Protein AF-A0A7Y5DUN6-F1 (afdb_monomer)

Mean predicted aligned error: 4.79 Å

Solvent-accessible surface area (backbone atoms only — not comparable to full-atom values): 3275 Å² total; per-residue (Å²): 135,65,65,68,59,54,50,50,53,52,49,55,47,44,56,65,33,58,76,44,89,48,61,69,60,20,52,51,49,39,53,55,47,51,65,71,75,44,53,77,68,57,54,51,50,52,52,52,50,54,53,62,61,70,76,109

Secondary structure (DSSP, 8-state):
--HHHHHHHHHHHHHHHHT-S-HHHHHHHHHHHHHHHS-HHHHHHHHHHHHHHTT-

Sequence (56 aa):
MHIEKLISMANDIADFFNAESDKEVAAEGVKKHILRSWDPRMKKAIIKQYQVNSEG

Radius of gyration: 11.94 Å; Cα contacts (8 Å, |Δi|>4): 25; chains: 1; bounding box: 28×23×29 Å

Structure (mmCIF, N/CA/C/O backbone):
data_AF-A0A7Y5DUN6-F1
#
_entry.id   AF-A0A7Y5DUN6-F1
#
loop_
_atom_site.group_PDB
_atom_site.id
_atom_site.type_symbol
_atom_site.label_atom_id
_atom_site.label_alt_id
_atom_site.label_comp_id
_atom_site.label_asym_id
_atom_site.label_entity_id
_atom_site.label_seq_id
_atom_site.pdbx_PDB_ins_code
_atom_site.Cartn_x
_atom_site.Cartn_y
_atom_site.Cartn_z
_atom_site.occupancy
_atom_site.B_iso_or_equiv
_atom_site.auth_seq_id
_atom_site.auth_comp_id
_atom_site.auth_asym_id
_atom_site.auth_atom_id
_atom_site.pdbx_PDB_model_num
ATOM 1 N N . MET A 1 1 ? -16.946 6.018 4.098 1.00 57.22 1 MET A N 1
ATOM 2 C CA . MET A 1 1 ? -15.693 5.464 3.533 1.00 57.22 1 MET A CA 1
ATOM 3 C C . MET A 1 1 ? -15.843 3.954 3.512 1.00 57.22 1 MET A C 1
ATOM 5 O O . MET A 1 1 ? -16.067 3.396 4.576 1.00 57.22 1 MET A O 1
ATOM 9 N N . HIS A 1 2 ? -15.775 3.314 2.344 1.00 77.88 2 HIS A N 1
ATOM 10 C CA . HIS A 1 2 ? 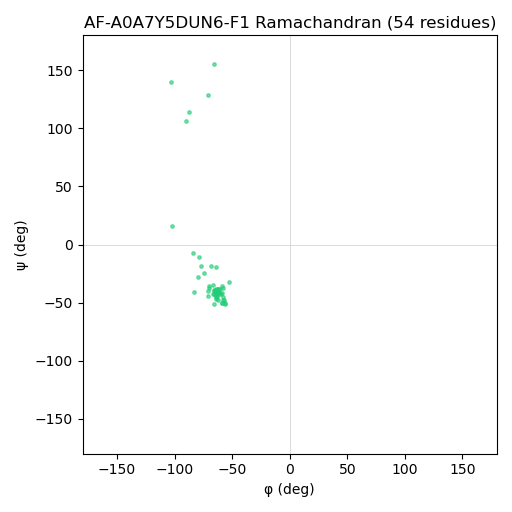-15.884 1.855 2.237 1.00 77.88 2 HIS A CA 1
ATOM 11 C C . HIS A 1 2 ? -14.484 1.246 2.350 1.00 77.88 2 HIS A C 1
ATOM 13 O O . HIS A 1 2 ? -13.682 1.384 1.426 1.00 77.88 2 HIS A O 1
ATOM 19 N N . ILE A 1 3 ? -14.176 0.630 3.495 1.00 83.12 3 ILE A N 1
ATOM 20 C CA . ILE A 1 3 ? -12.871 -0.001 3.758 1.00 83.12 3 ILE A CA 1
ATOM 21 C C . ILE A 1 3 ? -12.567 -1.098 2.727 1.00 83.12 3 ILE A C 1
ATOM 23 O O . ILE A 1 3 ? -11.445 -1.197 2.249 1.00 83.12 3 ILE A O 1
ATOM 27 N N . GLU A 1 4 ? -13.589 -1.829 2.283 1.00 85.81 4 GLU A N 1
ATOM 28 C CA . GLU A 1 4 ? -13.504 -2.863 1.245 1.00 85.81 4 GLU A CA 1
ATOM 29 C C . GLU A 1 4 ? -12.951 -2.310 -0.073 1.00 85.81 4 GLU A C 1
ATOM 31 O O . GLU A 1 4 ? -12.128 -2.941 -0.730 1.00 85.81 4 GLU A O 1
ATOM 36 N N . LYS A 1 5 ? -13.328 -1.075 -0.425 1.00 87.38 5 LYS A N 1
ATOM 37 C CA . LYS A 1 5 ? -12.815 -0.398 -1.618 1.00 87.38 5 LYS A CA 1
ATOM 38 C C . LYS A 1 5 ? -11.342 -0.010 -1.460 1.00 87.38 5 LYS A C 1
ATOM 40 O O . LYS A 1 5 ? -10.594 -0.081 -2.428 1.00 87.38 5 LYS A O 1
ATOM 45 N N . LEU A 1 6 ? -10.913 0.374 -0.252 1.00 88.12 6 LEU A N 1
ATOM 46 C CA . LEU A 1 6 ? -9.497 0.624 0.052 1.00 88.12 6 LEU A CA 1
ATOM 47 C C . LEU A 1 6 ? -8.670 -0.660 -0.029 1.00 88.12 6 LEU A C 1
ATOM 49 O O . LEU A 1 6 ? -7.570 -0.626 -0.568 1.00 88.12 6 LEU A O 1
ATOM 53 N N . ILE A 1 7 ? -9.211 -1.778 0.456 1.00 87.69 7 ILE A N 1
ATOM 54 C CA . ILE A 1 7 ? -8.568 -3.093 0.357 1.00 87.69 7 ILE A CA 1
ATOM 55 C C . ILE A 1 7 ? -8.439 -3.508 -1.113 1.00 87.69 7 ILE A C 1
ATOM 57 O O . ILE A 1 7 ? -7.347 -3.869 -1.535 1.00 87.69 7 ILE A O 1
ATO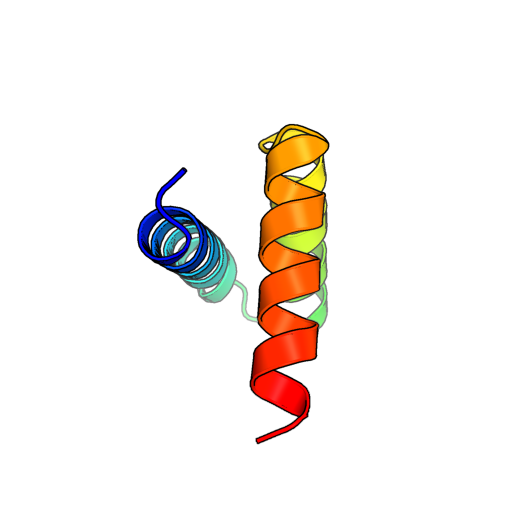M 61 N N . SER A 1 8 ? -9.505 -3.374 -1.910 1.00 90.50 8 SER A N 1
ATOM 62 C CA . SER A 1 8 ? -9.454 -3.660 -3.352 1.00 90.50 8 SER A CA 1
ATOM 63 C C . SER A 1 8 ? -8.386 -2.822 -4.054 1.00 90.50 8 SER A C 1
ATOM 65 O O . SER A 1 8 ? -7.545 -3.377 -4.743 1.00 90.50 8 SER A O 1
ATOM 67 N N . MET A 1 9 ? -8.344 -1.508 -3.804 1.00 90.75 9 MET A N 1
ATOM 68 C CA . MET A 1 9 ? -7.315 -0.6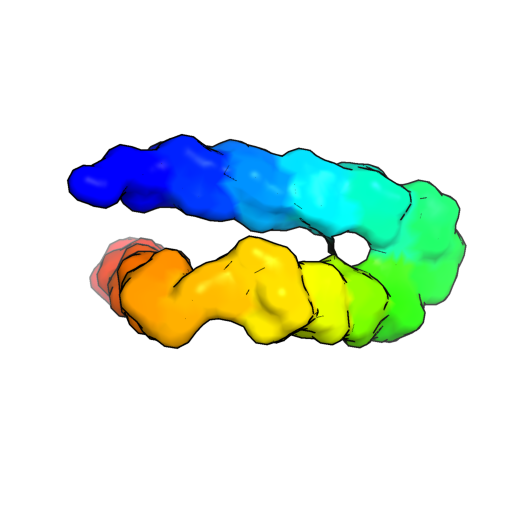39 -4.388 1.00 90.75 9 MET A CA 1
ATOM 69 C C . MET A 1 9 ? -5.897 -1.026 -3.949 1.00 90.75 9 MET A C 1
ATOM 71 O O . MET A 1 9 ? -4.969 -0.943 -4.745 1.00 90.75 9 MET A O 1
ATOM 75 N N . ALA A 1 10 ? -5.704 -1.429 -2.690 1.00 89.19 10 ALA A N 1
ATOM 76 C CA . ALA A 1 10 ? -4.405 -1.902 -2.218 1.00 89.19 10 ALA A CA 1
ATOM 77 C C . ALA A 1 10 ? -3.985 -3.204 -2.920 1.00 89.19 10 ALA A C 1
ATOM 79 O O . ALA A 1 10 ? -2.819 -3.336 -3.285 1.00 89.19 10 ALA A O 1
ATOM 80 N N . ASN A 1 11 ? -4.931 -4.117 -3.154 1.00 91.00 11 ASN A N 1
ATOM 81 C CA . ASN A 1 11 ? -4.696 -5.349 -3.904 1.00 91.00 11 ASN A CA 1
ATOM 82 C C . ASN A 1 11 ? -4.365 -5.064 -5.374 1.00 91.00 11 ASN A C 1
ATOM 84 O O . ASN A 1 11 ? -3.416 -5.642 -5.884 1.00 91.00 11 ASN A O 1
ATOM 88 N N . ASP A 1 12 ? -5.068 -4.132 -6.022 1.00 92.56 12 ASP A N 1
ATOM 89 C CA . ASP A 1 12 ? -4.788 -3.739 -7.411 1.00 92.56 12 ASP A CA 1
ATOM 90 C C . ASP A 1 12 ? -3.375 -3.143 -7.551 1.00 92.56 12 ASP A C 1
ATOM 92 O O . ASP A 1 12 ? -2.640 -3.449 -8.490 1.00 92.56 12 ASP A O 1
ATOM 96 N N . ILE A 1 13 ? -2.954 -2.315 -6.584 1.00 91.44 13 ILE A N 1
ATOM 97 C CA . ILE A 1 13 ? -1.586 -1.776 -6.540 1.00 91.44 13 ILE A CA 1
ATOM 98 C C . ILE A 1 13 ? -0.578 -2.913 -6.335 1.00 91.44 13 ILE A C 1
ATOM 100 O O . ILE A 1 13 ? 0.457 -2.938 -6.996 1.00 91.44 13 ILE A O 1
ATOM 104 N N . ALA A 1 14 ? -0.857 -3.848 -5.426 1.00 90.56 14 ALA A N 1
ATOM 105 C CA . ALA A 1 14 ? 0.022 -4.985 -5.183 1.00 90.56 14 ALA A CA 1
ATOM 106 C C . ALA A 1 14 ? 0.165 -5.873 -6.426 1.00 90.56 14 ALA A C 1
ATOM 108 O O . ALA A 1 14 ? 1.282 -6.269 -6.745 1.00 90.56 14 ALA A O 1
ATOM 109 N N . ASP A 1 15 ? -0.926 -6.127 -7.149 1.00 93.81 15 ASP A N 1
ATOM 110 C CA . ASP A 1 15 ? -0.931 -6.914 -8.383 1.00 93.81 15 ASP A CA 1
ATOM 111 C C . ASP A 1 15 ? -0.082 -6.256 -9.479 1.00 93.81 15 ASP A C 1
ATOM 113 O O . ASP A 1 15 ? 0.742 -6.915 -10.111 1.00 93.81 15 ASP A O 1
ATOM 117 N N . PHE A 1 16 ? -0.166 -4.928 -9.612 1.00 91.06 16 PHE A N 1
ATOM 118 C CA . PHE A 1 16 ? 0.677 -4.171 -10.540 1.00 91.06 16 PHE A CA 1
ATOM 119 C C . PHE A 1 16 ? 2.178 -4.374 -10.273 1.00 91.06 16 PHE A C 1
ATOM 121 O O . PHE A 1 16 ? 2.946 -4.650 -11.193 1.00 91.06 16 PHE A O 1
ATOM 128 N N . PHE A 1 17 ? 2.606 -4.268 -9.012 1.00 90.69 17 PHE A N 1
ATOM 129 C CA . PHE A 1 17 ? 4.009 -4.479 -8.633 1.00 90.69 17 PHE A CA 1
ATOM 130 C C . PHE A 1 17 ? 4.389 -5.962 -8.534 1.00 90.69 17 PHE A C 1
ATOM 132 O O . PHE A 1 17 ? 5.571 -6.281 -8.457 1.00 90.69 17 PHE A O 1
ATOM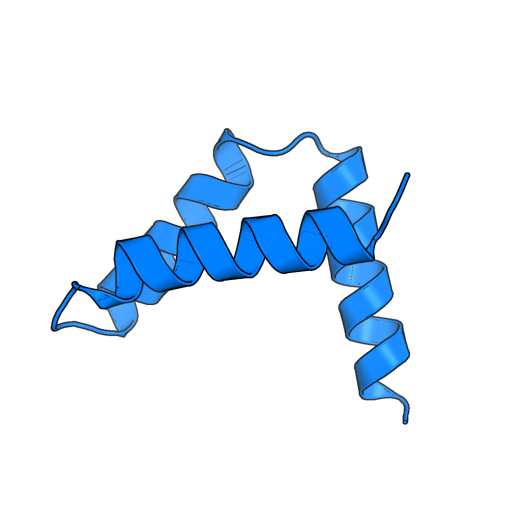 139 N N . ASN A 1 18 ? 3.427 -6.885 -8.567 1.00 90.25 18 ASN A N 1
ATOM 140 C CA . ASN A 1 18 ? 3.704 -8.318 -8.519 1.00 90.25 18 ASN A CA 1
ATOM 141 C C . ASN A 1 18 ? 4.403 -8.830 -9.791 1.00 90.25 18 ASN A C 1
ATOM 143 O O . ASN A 1 18 ? 5.033 -9.889 -9.749 1.00 90.25 18 ASN A O 1
ATOM 147 N N . ALA A 1 19 ? 4.330 -8.065 -10.885 1.00 90.50 19 ALA A N 1
ATOM 148 C CA . ALA A 1 19 ? 5.100 -8.296 -12.104 1.00 90.50 19 ALA A CA 1
ATOM 149 C C . ALA A 1 19 ? 6.621 -8.155 -11.897 1.00 90.50 19 ALA A C 1
ATOM 151 O O . ALA A 1 19 ? 7.392 -8.687 -12.695 1.00 90.50 19 ALA A O 1
ATOM 152 N N . GLU A 1 20 ? 7.062 -7.483 -10.827 1.00 90.50 20 GLU A N 1
ATOM 153 C CA . GLU A 1 20 ? 8.475 -7.419 -10.462 1.00 90.50 20 GLU A CA 1
ATOM 154 C C . GLU A 1 20 ? 8.963 -8.779 -9.933 1.00 90.50 20 GLU A C 1
ATOM 156 O O . GLU A 1 20 ? 8.375 -9.390 -9.025 1.00 90.50 20 GLU A O 1
ATOM 161 N N . SER A 1 21 ? 10.073 -9.249 -10.508 1.00 90.19 21 SER A N 1
ATOM 162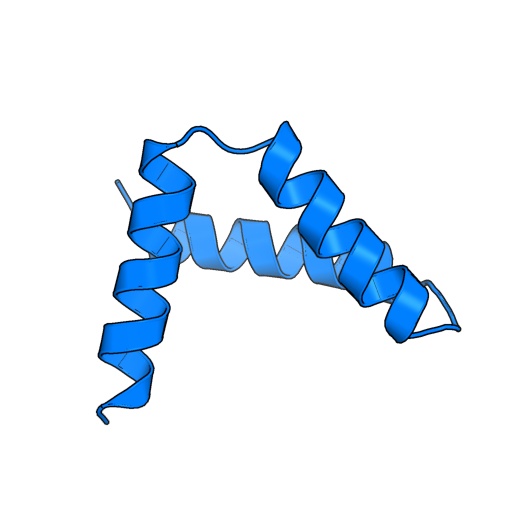 C CA . SER A 1 21 ? 10.743 -10.490 -10.099 1.00 90.19 21 SER A CA 1
ATOM 163 C C . SER A 1 21 ? 11.331 -10.381 -8.693 1.00 90.19 21 SER A C 1
ATOM 165 O O . SER A 1 21 ? 11.336 -11.356 -7.943 1.00 90.19 21 SER A O 1
ATOM 167 N N . ASP A 1 22 ? 11.809 -9.188 -8.334 1.00 93.62 22 ASP A N 1
ATOM 168 C CA . ASP A 1 22 ? 12.331 -8.886 -7.008 1.00 93.62 22 ASP A CA 1
ATOM 169 C C . ASP A 1 22 ? 11.189 -8.446 -6.083 1.00 93.62 22 ASP A C 1
ATOM 171 O O . ASP A 1 22 ? 10.564 -7.397 -6.265 1.00 93.62 22 ASP A O 1
ATOM 175 N N . LYS A 1 23 ? 10.914 -9.268 -5.068 1.00 89.94 23 LYS A N 1
ATOM 176 C CA . LYS A 1 23 ? 9.822 -9.023 -4.123 1.00 89.94 23 LYS A CA 1
ATOM 177 C C . LYS A 1 23 ? 10.126 -7.907 -3.128 1.00 89.94 23 LYS A C 1
ATOM 179 O O . LYS A 1 23 ? 9.184 -7.279 -2.645 1.00 89.94 23 LYS A O 1
ATOM 184 N N . GLU A 1 24 ? 11.394 -7.611 -2.854 1.00 92.12 24 GLU A N 1
ATOM 185 C CA . GLU A 1 24 ? 11.773 -6.470 -2.018 1.00 92.12 24 GLU A CA 1
ATOM 186 C C . GLU A 1 24 ? 11.511 -5.158 -2.762 1.00 92.12 24 GLU A C 1
ATOM 188 O O . GLU A 1 24 ? 10.889 -4.240 -2.218 1.00 92.12 24 GLU A O 1
ATOM 193 N N . VAL A 1 25 ? 11.887 -5.105 -4.044 1.00 92.19 25 VAL A N 1
ATOM 194 C CA . VAL A 1 25 ? 11.602 -3.958 -4.920 1.00 92.19 25 VAL A CA 1
ATOM 195 C C . VAL A 1 25 ? 10.096 -3.789 -5.126 1.00 92.19 25 VAL A C 1
ATOM 197 O O . VAL A 1 25 ? 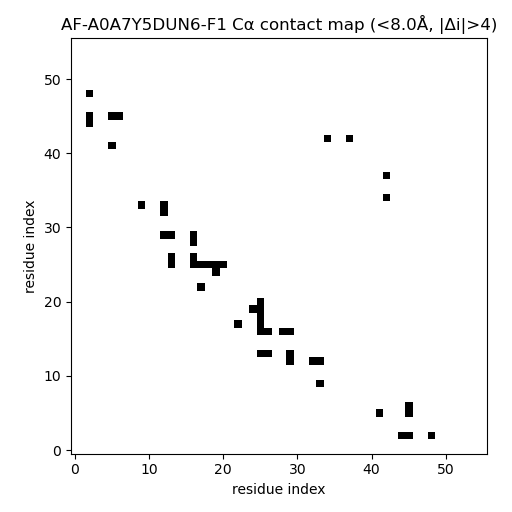9.590 -2.669 -5.011 1.00 92.19 25 VAL A O 1
ATOM 200 N N . ALA A 1 26 ? 9.362 -4.885 -5.346 1.00 93.19 26 ALA A N 1
ATOM 201 C CA . ALA A 1 26 ? 7.904 -4.869 -5.453 1.00 93.19 26 ALA A CA 1
ATOM 202 C C . ALA A 1 26 ? 7.255 -4.257 -4.201 1.00 93.19 26 ALA A C 1
ATOM 204 O O . ALA A 1 26 ? 6.462 -3.318 -4.295 1.00 93.19 26 ALA A O 1
ATOM 205 N N . ALA A 1 27 ? 7.627 -4.746 -3.012 1.00 91.38 27 ALA A N 1
ATOM 206 C CA . ALA A 1 27 ? 7.080 -4.272 -1.744 1.00 91.38 27 ALA A CA 1
ATOM 207 C C . ALA A 1 27 ? 7.404 -2.790 -1.492 1.00 91.38 27 ALA A C 1
ATOM 209 O O . ALA A 1 27 ? 6.545 -2.021 -1.043 1.00 91.38 27 ALA A O 1
ATOM 210 N N . GLU A 1 28 ? 8.625 -2.356 -1.813 1.00 93.69 28 GLU A N 1
ATOM 211 C CA . GLU A 1 28 ? 8.999 -0.950 -1.700 1.00 93.69 28 GLU A CA 1
ATOM 212 C C . GLU A 1 28 ? 8.223 -0.063 -2.691 1.00 93.69 28 GLU A C 1
ATOM 214 O O . GLU A 1 28 ? 7.781 1.034 -2.325 1.00 93.69 28 GLU A O 1
ATOM 219 N N . GLY A 1 29 ? 8.000 -0.550 -3.915 1.00 93.19 29 GLY A N 1
ATOM 220 C CA . GLY A 1 29 ? 7.178 0.094 -4.938 1.00 93.19 29 GLY A CA 1
ATOM 221 C C . GLY A 1 29 ? 5.738 0.307 -4.477 1.00 93.19 29 GLY A C 1
ATOM 222 O O . GLY A 1 29 ? 5.252 1.443 -4.484 1.00 93.19 29 GLY A O 1
ATOM 223 N N . VAL A 1 30 ? 5.097 -0.746 -3.958 1.00 92.44 30 VAL A N 1
ATOM 224 C CA . VAL A 1 30 ? 3.745 -0.693 -3.375 1.00 92.44 30 VAL A CA 1
ATOM 225 C C . VAL A 1 30 ? 3.678 0.346 -2.256 1.00 92.44 30 VAL A C 1
ATOM 227 O O . VAL A 1 30 ? 2.819 1.231 -2.273 1.00 92.44 30 VAL A O 1
ATOM 230 N N . LYS A 1 31 ? 4.621 0.304 -1.305 1.00 91.25 31 LYS A N 1
ATOM 231 C CA . LYS A 1 31 ? 4.682 1.256 -0.186 1.00 91.25 31 LYS A CA 1
ATOM 232 C C . LYS A 1 31 ? 4.806 2.698 -0.679 1.00 91.25 31 LYS A C 1
ATOM 234 O O . LYS A 1 31 ? 4.052 3.566 -0.236 1.00 91.25 31 LYS A O 1
ATOM 239 N N . LYS A 1 32 ? 5.747 2.974 -1.588 1.00 93.25 32 LYS A N 1
ATOM 240 C CA . LYS A 1 32 ? 5.963 4.317 -2.156 1.00 93.25 32 LYS A CA 1
ATOM 241 C C . LYS A 1 32 ? 4.728 4.810 -2.910 1.00 93.25 32 LYS A C 1
ATOM 243 O O . LYS A 1 32 ? 4.362 5.978 -2.765 1.00 93.25 32 LYS A O 1
ATOM 248 N N . HIS A 1 33 ? 4.078 3.931 -3.670 1.00 92.31 33 HIS A N 1
ATOM 249 C CA . HIS A 1 33 ? 2.881 4.259 -4.433 1.00 92.31 33 HIS A CA 1
ATOM 250 C C . HIS A 1 33 ? 1.708 4.605 -3.511 1.00 92.31 33 HIS A C 1
ATOM 252 O O . HIS A 1 33 ? 1.145 5.688 -3.628 1.00 92.31 33 HIS A O 1
ATOM 258 N N . ILE A 1 34 ? 1.402 3.762 -2.521 1.00 90.06 34 ILE A N 1
ATOM 259 C CA . ILE A 1 34 ? 0.338 4.032 -1.541 1.00 90.06 34 ILE A CA 1
ATOM 260 C C . ILE A 1 34 ? 0.609 5.342 -0.786 1.00 90.06 34 ILE A C 1
ATOM 262 O O . ILE A 1 34 ? -0.299 6.151 -0.599 1.00 90.06 34 ILE A O 1
ATOM 266 N N . LEU A 1 35 ? 1.858 5.604 -0.381 1.00 88.81 35 LEU A N 1
ATOM 267 C CA . LEU A 1 35 ? 2.211 6.830 0.342 1.00 88.81 35 LEU A CA 1
ATOM 268 C C . LEU A 1 35 ? 1.932 8.108 -0.457 1.00 88.81 35 LEU A C 1
ATOM 270 O O . LEU A 1 35 ? 1.509 9.096 0.154 1.00 88.81 35 LEU A O 1
ATOM 274 N N . ARG A 1 36 ? 2.172 8.081 -1.776 1.00 91.38 36 ARG A N 1
ATOM 275 C CA . ARG A 1 36 ? 1.963 9.212 -2.695 1.00 91.38 36 ARG A CA 1
ATOM 276 C C . ARG A 1 36 ? 0.519 9.332 -3.174 1.00 91.38 36 ARG A C 1
ATOM 278 O O . ARG A 1 36 ? 0.013 10.444 -3.244 1.00 91.38 36 ARG A O 1
ATOM 285 N N . SER A 1 37 ? -0.124 8.212 -3.490 1.00 89.19 37 SER A N 1
ATOM 286 C CA . SER A 1 37 ? -1.465 8.187 -4.079 1.00 89.19 37 SER A CA 1
ATOM 287 C C . SER A 1 37 ? -2.574 8.386 -3.044 1.00 89.19 37 SER A C 1
ATOM 289 O O . SER A 1 37 ? -3.649 8.858 -3.398 1.00 89.19 37 SER A O 1
ATOM 291 N N . TRP A 1 38 ? -2.359 8.011 -1.776 1.00 90.38 38 TRP A N 1
ATOM 292 C CA . TRP A 1 38 ? -3.409 8.060 -0.753 1.00 90.38 38 TRP A CA 1
ATOM 293 C C . TRP A 1 38 ? -3.269 9.237 0.209 1.00 90.38 38 TRP A C 1
ATOM 295 O O . TRP A 1 38 ? -2.197 9.517 0.764 1.00 90.38 38 TRP A O 1
ATOM 305 N N . ASP A 1 39 ? -4.415 9.827 0.543 1.00 89.88 39 ASP A N 1
ATOM 306 C CA . ASP A 1 39 ? -4.532 10.834 1.588 1.00 89.88 39 ASP A CA 1
ATOM 307 C C . ASP A 1 39 ? -4.244 10.278 2.995 1.00 89.88 39 ASP A C 1
ATOM 309 O O . ASP A 1 39 ? -4.467 9.092 3.281 1.00 89.88 39 ASP A O 1
ATOM 313 N N . PRO A 1 40 ? -3.820 11.134 3.947 1.00 88.56 40 PRO A N 1
ATOM 314 C CA . PRO A 1 40 ? -3.558 10.734 5.332 1.00 88.56 40 PRO A CA 1
ATOM 315 C C . PRO A 1 40 ? -4.721 9.990 6.007 1.00 88.56 40 PRO A C 1
ATOM 317 O O . PRO A 1 40 ? -4.497 9.114 6.841 1.00 88.56 40 PRO A O 1
ATOM 320 N N . ARG A 1 41 ? -5.969 10.313 5.643 1.00 88.25 41 ARG A N 1
ATOM 321 C CA . ARG A 1 41 ? -7.175 9.672 6.194 1.00 88.25 41 ARG A CA 1
ATOM 322 C C . ARG A 1 41 ? -7.338 8.227 5.714 1.00 88.25 41 ARG A C 1
ATOM 324 O O . ARG A 1 41 ? -7.674 7.364 6.518 1.00 88.25 41 ARG A O 1
ATOM 331 N N . MET A 1 42 ? -7.047 7.954 4.441 1.00 89.69 42 MET A N 1
ATOM 332 C CA . MET A 1 42 ? -7.111 6.606 3.857 1.00 89.69 42 MET A CA 1
ATOM 333 C C . MET A 1 42 ? -6.039 5.696 4.464 1.00 89.69 42 MET A C 1
ATOM 335 O O . MET A 1 42 ? -6.332 4.572 4.864 1.00 89.69 42 MET A O 1
ATOM 339 N N . LYS A 1 43 ? -4.818 6.225 4.632 1.00 87.69 43 LYS A N 1
ATOM 340 C CA . LYS A 1 43 ? -3.703 5.530 5.299 1.00 87.69 43 LYS A CA 1
ATOM 341 C C . LYS A 1 43 ? -4.056 5.113 6.729 1.00 87.69 43 LYS A C 1
ATOM 343 O O . LYS A 1 43 ? -3.827 3.976 7.123 1.00 87.69 43 LYS A O 1
ATOM 348 N N . LYS A 1 44 ? -4.674 6.008 7.504 1.00 88.38 44 LYS A N 1
ATOM 349 C CA . LYS A 1 44 ? -5.136 5.677 8.862 1.00 88.38 44 LYS A CA 1
ATOM 350 C C . LYS A 1 44 ? -6.232 4.610 8.866 1.00 88.38 44 LYS A C 1
ATOM 352 O O . LYS A 1 44 ? -6.227 3.755 9.743 1.00 88.38 44 LYS A O 1
ATOM 357 N N . ALA A 1 45 ? -7.149 4.649 7.899 1.00 87.44 45 ALA A N 1
ATOM 358 C CA . ALA A 1 45 ? -8.230 3.672 7.805 1.00 87.44 45 ALA A CA 1
ATOM 359 C C . ALA A 1 45 ? -7.704 2.250 7.546 1.00 87.44 45 ALA A C 1
ATOM 361 O O . ALA A 1 45 ? -8.126 1.326 8.235 1.00 87.44 45 ALA A O 1
ATOM 362 N N . ILE A 1 46 ? -6.752 2.079 6.619 1.00 84.69 46 ILE A N 1
ATOM 363 C CA . ILE A 1 46 ? -6.196 0.751 6.313 1.00 84.69 46 ILE A CA 1
ATOM 364 C C . ILE A 1 46 ? -5.329 0.201 7.450 1.00 84.69 46 ILE A C 1
ATOM 366 O O . ILE A 1 46 ? -5.429 -0.978 7.766 1.00 84.69 46 ILE A O 1
ATOM 370 N N . ILE A 1 47 ? -4.547 1.051 8.128 1.00 86.12 47 ILE A N 1
ATOM 371 C CA . ILE A 1 47 ? -3.758 0.638 9.303 1.00 86.12 47 ILE A CA 1
ATOM 372 C C . ILE A 1 47 ? -4.687 0.180 10.427 1.00 86.12 47 ILE A C 1
ATOM 374 O O . ILE A 1 47 ? -4.463 -0.871 11.020 1.00 86.12 47 ILE A O 1
ATOM 378 N N . LYS A 1 48 ? -5.759 0.938 10.686 1.00 87.69 48 LYS A N 1
ATOM 379 C CA . LYS A 1 48 ? -6.764 0.557 11.681 1.00 87.69 48 LYS A CA 1
ATOM 380 C C . LYS A 1 48 ? -7.408 -0.786 11.329 1.00 87.69 48 LYS A C 1
ATOM 382 O O . LYS A 1 48 ? -7.578 -1.615 12.211 1.00 87.69 48 LYS A O 1
ATOM 387 N N . GLN A 1 49 ? -7.735 -1.013 10.058 1.00 83.56 49 GLN A N 1
ATOM 388 C CA . GLN A 1 49 ? -8.290 -2.292 9.612 1.00 83.56 49 GLN A CA 1
ATOM 389 C C . GLN A 1 49 ? -7.303 -3.449 9.788 1.00 83.56 49 GLN A C 1
ATOM 391 O O . GLN A 1 49 ? -7.709 -4.520 10.223 1.00 83.56 49 GLN A O 1
ATOM 396 N N . TYR A 1 50 ? -6.023 -3.239 9.475 1.00 81.50 50 TYR A N 1
ATOM 397 C CA . TYR A 1 50 ? -4.983 -4.246 9.680 1.00 81.50 50 TYR A CA 1
ATOM 398 C C . TYR A 1 50 ? -4.844 -4.622 11.160 1.00 81.50 50 TYR A C 1
ATOM 400 O O . TYR A 1 50 ? -4.766 -5.800 11.483 1.00 81.50 50 TYR A O 1
ATOM 408 N N . GLN A 1 51 ? -4.878 -3.634 12.058 1.00 80.69 51 GLN A N 1
ATOM 409 C CA . GLN A 1 51 ? -4.855 -3.875 13.503 1.00 80.69 51 GLN A CA 1
ATOM 410 C C . GLN A 1 51 ? -6.075 -4.682 13.960 1.00 80.69 51 GLN A C 1
ATOM 412 O O . GLN A 1 51 ? -5.904 -5.701 14.612 1.00 80.69 51 GLN A O 1
ATOM 417 N N . VAL A 1 52 ? -7.282 -4.290 13.536 1.00 79.44 52 VAL A N 1
ATOM 418 C CA . VAL A 1 52 ? -8.528 -4.991 13.893 1.00 79.44 52 VAL A CA 1
ATOM 419 C C . VAL A 1 52 ? -8.552 -6.436 13.374 1.00 79.44 52 VAL A C 1
ATOM 421 O O . VAL A 1 52 ? -9.018 -7.320 14.081 1.00 79.44 52 VAL A O 1
ATOM 424 N N . ASN A 1 53 ? -8.033 -6.700 12.169 1.00 68.75 53 ASN A N 1
ATOM 425 C CA . ASN A 1 53 ? -7.951 -8.061 11.619 1.00 68.75 53 ASN A CA 1
ATOM 426 C C . ASN A 1 53 ? -6.808 -8.902 12.213 1.00 68.75 53 ASN A C 1
ATOM 428 O O . ASN A 1 53 ? -6.831 -10.116 12.057 1.00 68.75 53 ASN A O 1
ATOM 432 N N . SER A 1 54 ? -5.800 -8.293 12.846 1.00 62.28 54 SER A N 1
ATOM 433 C CA . SER A 1 54 ? -4.688 -9.019 13.479 1.00 62.28 54 SER A CA 1
ATOM 434 C C . SER A 1 54 ? -5.012 -9.490 14.904 1.00 62.28 54 SER A C 1
ATOM 436 O O . SER A 1 54 ? -4.201 -10.196 15.500 1.00 62.28 54 SER A O 1
ATOM 438 N N . GLU A 1 55 ? -6.159 -9.084 15.453 1.00 55.50 55 GLU A N 1
ATOM 439 C CA . GLU A 1 55 ? -6.650 -9.460 16.787 1.00 55.50 55 GLU A CA 1
ATOM 440 C C . GLU A 1 55 ? -7.755 -10.542 16.735 1.00 55.50 55 GLU A C 1
ATOM 442 O O . GLU A 1 55 ? -8.463 -10.737 17.723 1.00 55.50 55 GLU A O 1
ATOM 447 N N . GLY A 1 56 ? -7.914 -11.237 15.598 1.00 43.84 56 GLY A N 1
ATOM 448 C CA . GLY A 1 56 ? -8.912 -12.296 15.377 1.00 43.84 56 GLY A CA 1
ATOM 449 C C . GLY A 1 56 ? -8.303 -13.647 15.033 1.00 43.84 56 GLY A C 1
ATOM 450 O O . GLY A 1 56 ? -7.376 -13.671 14.194 1.00 43.84 56 GLY A O 1
#

Foldseek 3Di:
DDLVVLVVVLVVLLVVLVVDPDVVVSVVSSVVCCVVVDDPVSVVSNVVVVVVVVVD

pLDDT: mean 86.3, std 9.97, range [43.84, 93.81]

=== Feature glossary ===
Key to the feature types in this record:

— What the protein is —

Primary structure: the covalent order of the twenty standard amino acids along the backbone. Two proteins with the same sequence will (almost always) fold to the same structure; two with 30% identity often share a fold but not the details.

Database cross-references. InterPro integrates a dozen domain/family signature databases into unified entries with residue-range hits. GO terms attach function/process/location labels with evidence codes. CATH codes position the fold in a four-level structural taxonomy. Organism is the NCBI-taxonomy species name.
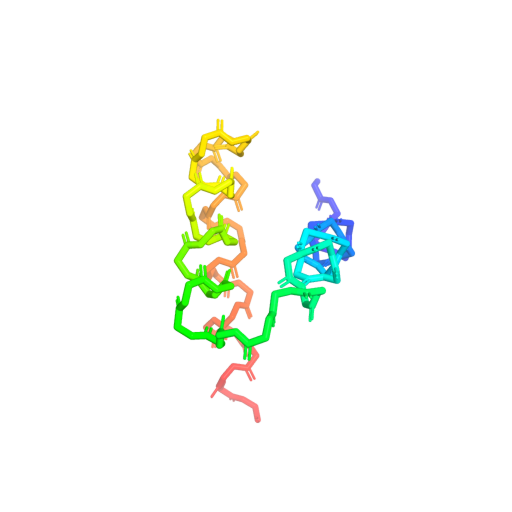
— Where its atoms are —

The mmCIF block holds the 3D Cartesian coordinates of each backbone atom (N, Cα, C, O) in ångströms. mmCIF is the PDB's canonical archive format — a tagged-loop text representation of the atomic model.

Six rendered views show the 3D structure from the faces of a cube — i.e. along ±x, ±y, ±z. Rendering representation is drawn randomly per protein from cartoon (secondary-structure ribbons), sticks (backbone bonds), or molecular surface; coloring is either N→C rainbow (blue at the N-terminus through red at the C-terminus) or one color per chain.

— Local backbone conformation —

DSSP 8-state secondary structure assigns each residue one of H (α-helix), G (3₁₀-helix), I (π-helix), E (extended β-strand), B (isolated β-bridge), T (hydrogen-bonded turn), S (bend), or '-' (coil). The assignment is computed from backbone hydrogen-bond geometry via the Kabsch–Sander algorithm.

P-SEA three-state annotation labels each residue as helix, strand, or coil based purely on the geometry of the Cα trace. It serves as a fallback when the full backbone (and thus DSSP) is unavailable.

The φ/ψ torsion pair specifies the backbone conformation at each residue. φ rotates about the N–Cα bond, ψ about the Cα–C bond. Steric clashes forbid most of the (φ, ψ) plane — the allowed regions (α-helix basin, β-sheet basin, left-handed helix) are the Ramachandran-allowed regions.

— Global shape and packing —

The geometric summary reports three shape descriptors. Rg (radius of gyration) measures how spread out the Cα atoms are about their centre of mass; compact globular proteins have small Rg, elongated or unfolded ones large. Cα contacts (<8 Å, |i−j|>4) count long-range residue pairs in spatial proximity — high for tightly packed folds, near zero for r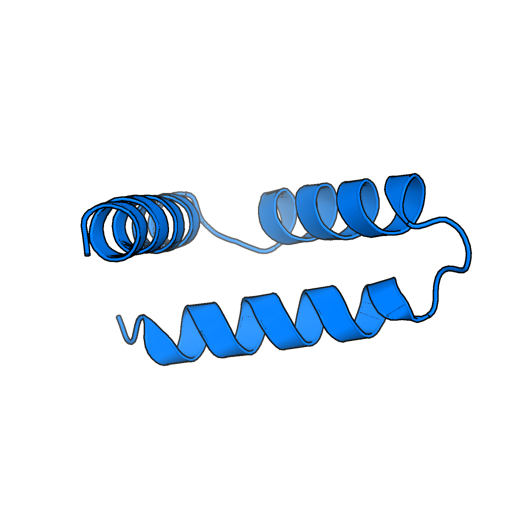ods or random coil. The bounding-box extents give the protein's footprint along x, y, z in Å.

Accessible surface area quantifies burial. A residue with SASA near zero is packed into the hydrophobic core; one with SASA >100 Å² sits on the surface. Computed here via the Shrake–Rupley numerical algorithm with a 1.4 Å probe.

Plot images: a contact map (which residues are close in 3D, as an N×N binary image), a Ramachandran scatter (backbone torsion angles, revealing secondary-st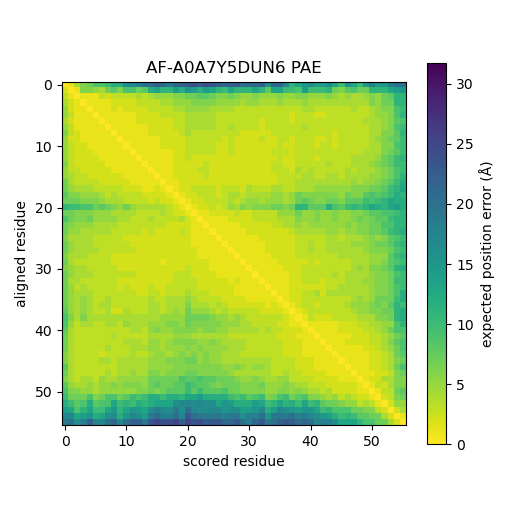ructure composition at a glance), and — for AlphaFold structures — a PAE heatmap (pairwise prediction confidence).

— Structural neighborhood —

The Foldseek 3Di string encodes local tertiary geometry as a 20-letter alphabet — one character per residue — derived from the relative positions of nearby Cα atoms. Unlike the amino-acid sequence, 3Di is a direct function of the 3D structure, so two proteins with the same fold have similar 3Di strings even at low sequence identity.

Nearest PDB neighbors are the top structural matches found by Foldseek when searching this structure against the entire Protein Data Bank. Each hit reports a TM-score (0 to 1; >0.5 almost always implies the same fold) and an E-value. These are *structural* homologs — they may share no detectable sequence similarity.

— Confidence and disorder —

For AlphaFold models, the B-factor field carries pLDDT — the model's own estimate of local accuracy on a 0–100 scale. Regions with pLDDT<50 should be treated as essentially unmodeled; they often correspond to intrinsically disordered segments.

B-factor (Debye–Waller factor) reflects atomic displacement in the crystal lattice. It is an experimental observable (units Å²), not a prediction; low values mean the atom is pinned down, high values mean it moves or is heterogeneous across the crystal.

Predicted aligned error is AlphaFold's pairwise confidence. Unlike pLDDT (per-residue), PAE is per-residue-pair and captures whether two parts of the structure are correctly placed relative to each other. Units are ångströms of expected positional error.